Protein AF-A0A7S3DZK2-F1 (afdb_monomer_lite)

Sequence (137 aa):
REFDSCFESSPLVYQFSSMGLLNDKWLYGEFTESCSQGRCRRGESRELGLLGKPRDLERDLHLVWPTVDEVRGSLEGWQAGFSIPGREKNISQSFLQQHYRKWGGGNLQRTRAAPHIKMYTRFCRCQSAEGKGEEGE

Structure (mmCIF, N/CA/C/O backbone):
data_AF-A0A7S3DZK2-F1
#
_entry.id   AF-A0A7S3DZK2-F1
#
loop_
_atom_site.group_PDB
_atom_site.id
_atom_site.type_symbol
_atom_site.label_atom_id
_atom_site.label_alt_id
_atom_site.label_comp_id
_atom_site.label_asym_id
_atom_site.label_entity_id
_atom_site.label_seq_id
_atom_site.pdbx_PDB_ins_code
_atom_site.Cartn_x
_atom_site.Cartn_y
_atom_site.Cartn_z
_atom_site.occupancy
_atom_site.B_iso_or_equiv
_atom_site.auth_seq_id
_atom_site.auth_comp_id
_atom_site.auth_asym_id
_atom_site.auth_atom_id
_atom_site.pdbx_PDB_model_num
ATOM 1 N N . ARG A 1 1 ? 20.696 -9.849 -8.160 1.00 66.62 1 ARG A N 1
ATOM 2 C CA . ARG A 1 1 ? 19.707 -10.868 -8.586 1.00 66.62 1 ARG A CA 1
ATOM 3 C C . ARG A 1 1 ? 18.975 -10.313 -9.790 1.00 66.62 1 ARG A C 1
ATOM 5 O O . ARG A 1 1 ? 18.697 -9.120 -9.791 1.00 66.62 1 ARG A O 1
ATOM 12 N N . GLU A 1 2 ? 18.730 -11.148 -10.786 1.00 86.25 2 GLU A N 1
ATOM 13 C CA . GLU A 1 2 ? 18.024 -10.780 -12.014 1.00 86.25 2 GLU A CA 1
ATOM 14 C C . GLU A 1 2 ? 16.610 -11.350 -11.948 1.00 86.25 2 GLU A C 1
ATOM 16 O O . GLU A 1 2 ? 16.437 -12.498 -11.535 1.00 86.25 2 GLU A O 1
ATOM 21 N N . PHE A 1 3 ? 15.617 -10.543 -12.312 1.00 90.94 3 PHE A N 1
ATOM 22 C CA . PHE A 1 3 ? 14.223 -10.969 -12.407 1.00 90.94 3 PHE A CA 1
ATOM 23 C C . PHE A 1 3 ? 13.861 -11.346 -13.847 1.00 90.94 3 PHE A C 1
ATOM 25 O O . PHE A 1 3 ? 14.491 -10.888 -14.805 1.00 90.94 3 PHE A O 1
ATOM 32 N N . ASP A 1 4 ? 12.822 -12.158 -14.010 1.00 90.50 4 ASP A N 1
ATOM 33 C CA . ASP A 1 4 ? 12.268 -12.445 -15.332 1.00 90.50 4 ASP A CA 1
ATOM 34 C C . ASP A 1 4 ? 11.590 -11.208 -15.931 1.00 90.50 4 ASP A C 1
ATOM 36 O O . ASP A 1 4 ? 11.165 -10.295 -15.217 1.00 90.50 4 ASP A O 1
ATOM 40 N N . SER A 1 5 ? 11.477 -11.181 -17.257 1.00 90.62 5 SER A N 1
ATOM 41 C CA . SER A 1 5 ? 10.936 -10.043 -18.012 1.00 90.62 5 SER A CA 1
ATOM 42 C C . SER A 1 5 ? 9.507 -9.673 -17.630 1.00 90.62 5 SER A C 1
ATOM 44 O O . SER A 1 5 ? 9.122 -8.514 -17.724 1.00 90.62 5 SER A O 1
ATOM 46 N N . CYS A 1 6 ? 8.726 -10.619 -17.112 1.00 91.12 6 CYS A N 1
ATOM 47 C CA . CYS A 1 6 ? 7.353 -10.360 -16.696 1.00 91.12 6 CYS A CA 1
ATOM 48 C C . CYS A 1 6 ? 7.232 -9.463 -15.446 1.00 91.12 6 CYS A C 1
ATOM 50 O O . CYS A 1 6 ? 6.137 -9.010 -15.110 1.00 91.12 6 CYS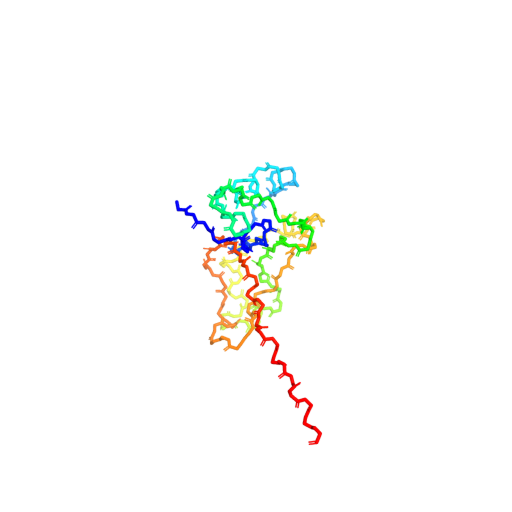 A O 1
ATOM 52 N N . PHE A 1 7 ? 8.347 -9.193 -14.759 1.00 93.50 7 PHE A N 1
ATOM 53 C CA . PHE A 1 7 ? 8.419 -8.226 -13.666 1.00 93.50 7 PHE A CA 1
ATOM 54 C C . PHE A 1 7 ? 8.688 -6.786 -14.140 1.00 93.50 7 PHE A C 1
ATOM 56 O O . PHE A 1 7 ? 8.574 -5.863 -13.329 1.00 93.50 7 PHE A O 1
ATOM 63 N N . GLU A 1 8 ? 9.007 -6.572 -15.423 1.00 93.25 8 GLU A N 1
ATOM 64 C CA . GLU A 1 8 ? 9.169 -5.237 -16.013 1.00 93.25 8 GLU A CA 1
ATOM 65 C C . GLU A 1 8 ? 7.863 -4.442 -15.897 1.00 93.25 8 GLU A C 1
ATOM 67 O O . GLU A 1 8 ? 6.802 -4.868 -16.362 1.00 93.25 8 GLU A O 1
ATOM 72 N N . SER A 1 9 ? 7.935 -3.287 -15.236 1.00 94.38 9 SER A N 1
ATOM 73 C CA . SER A 1 9 ? 6.807 -2.402 -14.937 1.00 94.38 9 SER A CA 1
ATOM 74 C C . SER A 1 9 ? 5.589 -3.115 -14.347 1.00 94.38 9 SER A C 1
ATOM 76 O O . SER A 1 9 ? 4.449 -2.680 -14.514 1.00 94.38 9 SER A O 1
ATOM 78 N N . SER A 1 10 ? 5.819 -4.227 -13.653 1.00 95.44 10 SER A N 1
ATOM 79 C CA . SER A 1 10 ? 4.754 -5.011 -13.044 1.00 95.44 10 SER A CA 1
ATOM 80 C C . SER A 1 10 ? 4.211 -4.353 -11.759 1.00 95.44 10 SER A C 1
ATOM 82 O O . SER A 1 10 ? 4.832 -3.424 -11.225 1.00 95.44 10 SER A O 1
ATOM 84 N N . PRO A 1 11 ? 3.055 -4.806 -11.246 1.00 97.06 11 PRO A N 1
ATOM 85 C CA . PRO A 1 11 ? 2.434 -4.194 -10.076 1.00 97.06 11 PRO A CA 1
ATOM 86 C C . PRO A 1 11 ? 3.223 -4.351 -8.771 1.00 97.06 11 PRO A C 1
ATOM 88 O O . PRO A 1 11 ? 3.949 -5.331 -8.560 1.00 97.06 11 PRO A O 1
ATOM 91 N N . LEU A 1 12 ? 3.006 -3.398 -7.863 1.00 97.69 12 LEU A N 1
ATOM 92 C CA . LEU A 1 12 ? 3.584 -3.344 -6.522 1.00 97.69 12 LEU A CA 1
ATOM 93 C C . LEU A 1 12 ? 2.497 -3.499 -5.458 1.00 97.69 12 LEU A C 1
ATOM 95 O O . LEU A 1 12 ? 1.412 -2.931 -5.558 1.00 97.69 12 LEU A O 1
ATOM 99 N N . VAL A 1 13 ? 2.809 -4.261 -4.412 1.00 97.56 13 VAL A N 1
ATOM 100 C CA . VAL A 1 13 ? 1.918 -4.511 -3.278 1.00 97.56 13 VAL A CA 1
ATOM 101 C C . VAL A 1 13 ? 2.638 -4.151 -1.994 1.00 97.56 13 VAL A C 1
ATOM 103 O O . VAL A 1 13 ? 3.665 -4.745 -1.659 1.00 97.56 13 VAL A O 1
ATOM 106 N N . TYR A 1 14 ? 2.061 -3.211 -1.257 1.00 98.12 14 TYR A N 1
ATOM 107 C CA . TYR A 1 14 ? 2.487 -2.821 0.075 1.00 98.12 14 TYR A CA 1
ATOM 108 C C . TYR A 1 14 ? 1.391 -3.217 1.054 1.00 98.12 14 TYR A C 1
ATOM 110 O O . TYR A 1 14 ? 0.282 -2.693 1.013 1.00 98.12 14 TYR A O 1
ATOM 118 N N . GLN A 1 15 ? 1.699 -4.153 1.937 1.00 97.31 15 GLN A N 1
ATOM 119 C CA . GLN A 1 15 ? 0.841 -4.559 3.034 1.00 97.31 15 GLN A CA 1
ATOM 120 C C . GLN A 1 15 ? 1.504 -4.138 4.338 1.00 97.31 15 GLN A C 1
ATOM 122 O O . GLN A 1 15 ? 2.677 -4.420 4.585 1.00 97.31 15 GLN A O 1
ATOM 127 N N . PHE A 1 16 ? 0.739 -3.469 5.188 1.00 98.06 16 PHE A N 1
ATOM 128 C CA . PHE A 1 16 ? 1.219 -2.981 6.471 1.00 98.06 16 PHE A CA 1
ATOM 129 C C . PHE A 1 16 ? 0.064 -2.909 7.475 1.00 98.06 16 PHE A C 1
ATOM 131 O O . PHE A 1 16 ? -1.101 -3.069 7.119 1.00 98.06 16 PHE A O 1
ATOM 138 N N . SER A 1 17 ? 0.402 -2.710 8.748 1.00 97.31 17 SER A N 1
ATOM 139 C CA . SER A 1 17 ? -0.563 -2.617 9.852 1.00 97.31 17 SER A CA 1
ATOM 140 C C . SER A 1 17 ? -0.459 -1.290 10.607 1.00 97.31 17 SER A C 1
ATOM 142 O O . SER A 1 17 ? -1.014 -1.147 11.680 1.00 97.31 17 SER A O 1
ATOM 144 N N . SER A 1 18 ? 0.296 -0.317 10.098 1.00 97.69 18 SER A N 1
ATOM 145 C CA . SER A 1 18 ? 0.373 1.030 10.668 1.00 97.69 18 SER A CA 1
ATOM 146 C C . SER A 1 18 ? 0.542 2.050 9.550 1.00 97.69 18 SER A C 1
ATOM 148 O O . SER A 1 18 ? 1.229 1.754 8.571 1.00 97.69 18 SER A O 1
ATOM 150 N N . MET A 1 19 ? -0.071 3.228 9.685 1.00 97.06 19 MET A N 1
ATOM 151 C CA . MET A 1 19 ? 0.057 4.305 8.700 1.00 97.06 19 MET A CA 1
ATOM 152 C C . MET A 1 19 ? 0.280 5.672 9.365 1.00 97.06 19 MET A C 1
ATOM 154 O O . MET A 1 19 ? -0.583 6.226 10.059 1.00 97.06 19 MET A O 1
ATOM 158 N N . GLY A 1 20 ? 1.470 6.230 9.122 1.00 96.19 20 GLY A N 1
ATOM 159 C CA . GLY A 1 20 ? 1.814 7.617 9.436 1.00 96.19 20 GLY A CA 1
ATOM 160 C C . GLY A 1 20 ? 1.183 8.610 8.458 1.00 96.19 20 GLY A C 1
ATOM 161 O O . GLY A 1 20 ? 0.487 8.221 7.529 1.00 96.19 20 GLY A O 1
ATOM 162 N N . LEU A 1 21 ? 1.416 9.906 8.670 1.00 95.81 21 LEU A N 1
ATOM 163 C CA . LEU A 1 21 ? 1.000 10.920 7.701 1.00 95.81 21 LEU A CA 1
ATOM 164 C C . LEU A 1 21 ? 1.906 10.824 6.471 1.00 95.81 21 LEU A C 1
ATOM 166 O O . LEU A 1 21 ? 3.118 10.990 6.601 1.00 95.81 21 LEU A O 1
ATOM 170 N N . LEU A 1 22 ? 1.323 10.565 5.304 1.00 96.25 22 LEU A N 1
ATOM 171 C CA . LEU A 1 22 ? 2.050 10.479 4.042 1.00 96.25 22 LEU A CA 1
ATOM 172 C C . LEU A 1 22 ? 1.736 11.693 3.162 1.00 96.25 22 LEU A C 1
ATOM 174 O O . LEU A 1 22 ? 0.804 12.455 3.414 1.00 96.25 22 LEU A O 1
ATOM 178 N N . ASN A 1 23 ? 2.518 11.879 2.108 1.00 96.50 23 ASN A N 1
ATOM 179 C CA . ASN A 1 23 ? 2.150 12.744 0.996 1.00 96.50 23 ASN A CA 1
ATOM 180 C C . ASN A 1 23 ? 2.433 12.016 -0.324 1.00 96.50 23 ASN A C 1
ATOM 182 O O . ASN A 1 23 ? 3.176 11.031 -0.360 1.00 96.50 23 ASN A O 1
ATOM 186 N N . ASP A 1 24 ? 1.808 12.496 -1.390 1.00 96.25 24 ASP A N 1
ATOM 187 C CA . ASP A 1 24 ? 1.889 11.930 -2.734 1.00 96.25 24 ASP A CA 1
ATOM 188 C C . ASP A 1 24 ? 3.319 11.947 -3.294 1.00 96.25 24 ASP A C 1
ATOM 190 O O . ASP A 1 24 ? 3.788 10.935 -3.816 1.00 96.25 24 ASP A O 1
ATOM 194 N N . LYS A 1 25 ? 4.049 13.054 -3.122 1.00 97.31 25 LYS A N 1
ATOM 195 C CA . LYS A 1 25 ? 5.442 13.197 -3.571 1.00 97.31 25 LYS A CA 1
ATOM 196 C C . LYS A 1 25 ? 6.342 12.136 -2.954 1.00 97.31 25 LYS A C 1
ATOM 198 O O . LYS A 1 25 ? 7.119 11.513 -3.669 1.00 97.31 25 LYS A O 1
ATOM 203 N N . TRP A 1 26 ? 6.195 11.884 -1.660 1.00 97.50 26 TRP A N 1
ATOM 204 C CA . TRP A 1 26 ? 6.969 10.871 -0.958 1.00 97.50 26 TRP A CA 1
ATOM 205 C C . TRP A 1 26 ? 6.563 9.457 -1.393 1.00 97.50 26 TRP A C 1
ATOM 207 O O . TRP A 1 26 ? 7.423 8.647 -1.743 1.00 97.50 26 TRP A O 1
ATOM 217 N N . LEU A 1 27 ? 5.257 9.154 -1.450 1.00 97.56 27 LEU A N 1
ATOM 218 C CA . LEU A 1 27 ? 4.784 7.820 -1.840 1.00 97.56 27 LEU A CA 1
ATOM 219 C C . LEU A 1 27 ? 5.216 7.458 -3.270 1.00 97.56 27 LEU A C 1
ATOM 221 O O . LEU A 1 27 ? 5.700 6.349 -3.505 1.00 97.56 27 LEU A O 1
ATOM 225 N N . TYR A 1 28 ? 5.050 8.374 -4.224 1.00 96.38 28 TYR A N 1
ATOM 226 C CA . TYR A 1 28 ? 5.271 8.112 -5.650 1.00 96.38 28 TYR A CA 1
ATOM 227 C C . TYR A 1 28 ? 6.692 8.429 -6.127 1.00 96.38 28 TYR A C 1
ATOM 229 O O . TYR A 1 28 ? 7.214 7.750 -7.018 1.00 96.38 28 TYR A O 1
ATOM 237 N N . GLY A 1 29 ? 7.297 9.482 -5.581 1.00 95.75 29 GLY A N 1
ATOM 238 C CA . GLY A 1 29 ? 8.604 9.995 -5.990 1.00 95.75 29 GLY A CA 1
ATOM 239 C C . GLY A 1 29 ? 9.774 9.355 -5.254 1.00 95.75 29 GLY A C 1
ATOM 240 O O . GLY A 1 29 ? 10.852 9.267 -5.829 1.00 95.75 29 GLY A O 1
ATOM 241 N N . GLU A 1 30 ? 9.566 8.864 -4.031 1.00 97.75 30 GLU A N 1
ATOM 242 C CA . GLU A 1 30 ? 10.651 8.315 -3.209 1.00 97.75 30 GLU A CA 1
ATOM 243 C C . GLU A 1 30 ? 10.433 6.835 -2.898 1.00 97.75 30 GLU A C 1
ATOM 245 O O . GLU A 1 30 ? 11.230 5.980 -3.297 1.00 97.75 30 GLU A O 1
ATOM 250 N N . PHE A 1 31 ? 9.335 6.502 -2.216 1.00 97.75 31 PHE A N 1
ATOM 251 C CA . PHE A 1 31 ? 9.113 5.139 -1.741 1.00 97.75 31 PHE A CA 1
ATOM 252 C C . PHE A 1 31 ? 8.880 4.168 -2.902 1.00 97.75 31 PHE A C 1
ATOM 254 O O . PHE A 1 31 ? 9.573 3.159 -3.029 1.00 97.75 31 PHE A O 1
ATOM 261 N N . THR A 1 32 ? 7.967 4.511 -3.812 1.00 97.44 32 THR A N 1
ATOM 262 C CA . THR A 1 32 ? 7.704 3.687 -5.000 1.00 97.44 32 THR A CA 1
ATOM 263 C C . THR A 1 32 ? 8.897 3.637 -5.945 1.00 97.44 32 THR A C 1
ATOM 265 O O . THR A 1 32 ? 9.149 2.589 -6.534 1.00 97.44 32 THR A O 1
ATOM 268 N N . GLU A 1 33 ? 9.668 4.719 -6.061 1.00 96.50 33 GLU A N 1
ATO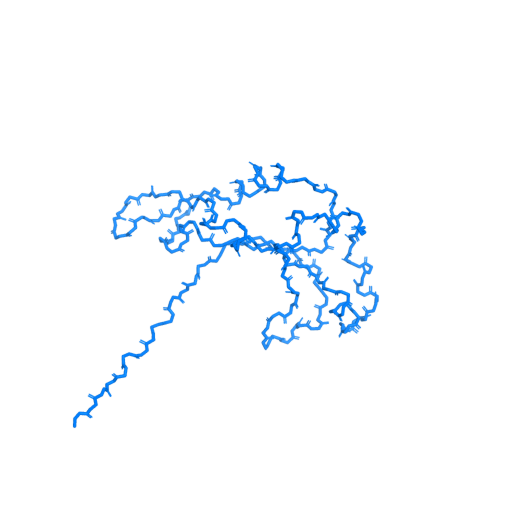M 269 C CA . GLU A 1 33 ? 10.909 4.726 -6.844 1.00 96.50 33 GLU A CA 1
ATOM 270 C C . GLU A 1 33 ? 11.928 3.730 -6.274 1.00 96.50 33 GLU A C 1
ATOM 272 O O . GLU A 1 33 ? 12.508 2.934 -7.013 1.00 96.50 33 GLU A O 1
ATOM 277 N N . SER A 1 34 ? 12.073 3.700 -4.948 1.00 97.12 34 SER A N 1
ATOM 278 C CA . SER A 1 34 ? 12.948 2.754 -4.249 1.00 97.12 34 SER A CA 1
ATOM 279 C C . SER A 1 34 ? 12.501 1.303 -4.463 1.00 97.12 34 SER A C 1
ATOM 281 O O . SER A 1 34 ? 13.318 0.441 -4.782 1.00 97.12 34 SER A O 1
ATOM 283 N N . CYS A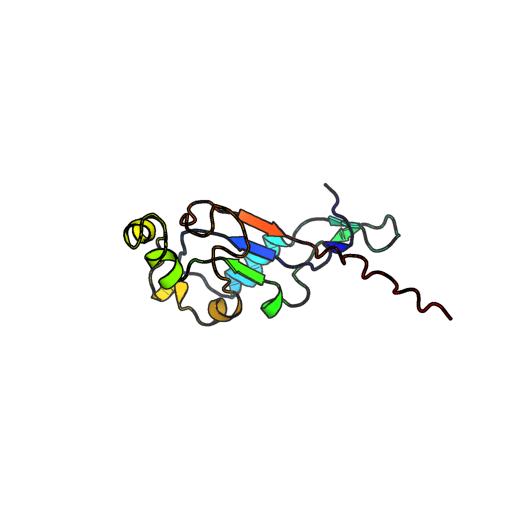 1 35 ? 11.195 1.027 -4.377 1.00 96.19 35 CYS A N 1
ATOM 284 C CA . CYS A 1 35 ? 10.619 -0.297 -4.658 1.00 96.19 35 CYS A CA 1
ATOM 285 C C . CYS A 1 35 ? 10.619 -0.677 -6.153 1.00 96.19 35 CYS A C 1
ATOM 287 O O . CYS A 1 35 ? 10.315 -1.819 -6.509 1.00 96.19 35 CYS A O 1
ATOM 289 N N . SER A 1 36 ? 10.959 0.265 -7.032 1.00 95.81 36 SER A N 1
ATOM 290 C CA . SER A 1 36 ? 11.064 0.068 -8.481 1.00 95.81 36 SER A CA 1
ATOM 291 C C . SER A 1 36 ? 12.497 -0.202 -8.950 1.00 95.81 36 SER A C 1
ATOM 293 O O . SER A 1 36 ? 12.716 -0.484 -10.129 1.00 95.81 36 SER A O 1
ATOM 295 N N . GLN A 1 37 ? 13.471 -0.156 -8.036 1.00 94.94 37 GLN A N 1
ATOM 296 C CA . GLN A 1 37 ? 14.862 -0.473 -8.336 1.00 94.94 37 GLN A CA 1
ATOM 297 C C . GLN A 1 37 ? 15.069 -1.973 -8.548 1.00 94.94 37 GLN A C 1
ATOM 299 O O . GLN A 1 37 ? 14.418 -2.816 -7.934 1.00 94.94 37 GLN A O 1
ATOM 304 N N . GLY A 1 38 ? 16.039 -2.306 -9.394 1.00 92.81 38 GLY A N 1
ATOM 305 C CA . GLY A 1 38 ? 16.393 -3.680 -9.732 1.00 92.81 38 GLY A CA 1
ATOM 306 C C . GLY A 1 38 ? 16.426 -3.897 -11.237 1.00 92.81 38 GLY A C 1
ATOM 307 O O . GLY A 1 38 ? 16.063 -3.017 -12.018 1.00 92.81 38 GLY A O 1
ATOM 308 N N . ARG A 1 39 ? 16.900 -5.075 -11.644 1.00 93.25 39 ARG A N 1
ATOM 309 C CA . ARG A 1 39 ? 17.077 -5.430 -13.053 1.00 93.25 39 ARG A CA 1
ATOM 310 C C . ARG A 1 39 ? 16.259 -6.656 -13.419 1.00 93.25 39 ARG A C 1
ATOM 312 O O . ARG A 1 39 ? 16.240 -7.627 -12.661 1.00 93.25 39 ARG A O 1
ATOM 319 N N . CYS A 1 40 ? 15.649 -6.631 -14.593 1.00 91.81 40 CYS A N 1
ATOM 320 C CA . CYS A 1 40 ? 14.979 -7.779 -15.189 1.00 91.81 40 CYS A CA 1
ATOM 321 C C . CYS A 1 40 ? 15.498 -8.033 -16.602 1.00 91.81 40 CYS A C 1
ATOM 323 O O . CYS A 1 40 ? 16.073 -7.147 -17.233 1.00 91.81 40 CYS A O 1
ATOM 325 N N . ARG A 1 41 ? 15.307 -9.251 -17.106 1.00 89.88 41 ARG A N 1
ATOM 326 C CA . ARG A 1 41 ? 15.569 -9.554 -18.520 1.00 89.88 41 ARG A CA 1
ATOM 327 C C . ARG A 1 41 ? 14.604 -8.774 -19.404 1.00 89.88 41 ARG A C 1
ATOM 329 O O . ARG A 1 41 ? 13.464 -8.546 -19.006 1.00 89.88 41 ARG A O 1
ATOM 336 N N . ARG A 1 42 ? 15.037 -8.390 -20.601 1.00 82.69 42 ARG A N 1
ATOM 337 C CA . ARG A 1 42 ? 14.184 -7.693 -21.566 1.00 82.69 42 ARG A CA 1
ATOM 338 C C . ARG A 1 42 ? 13.905 -8.589 -22.770 1.00 82.69 42 ARG A C 1
ATOM 340 O O . ARG A 1 42 ? 14.789 -8.844 -23.583 1.00 82.69 42 ARG A O 1
ATOM 347 N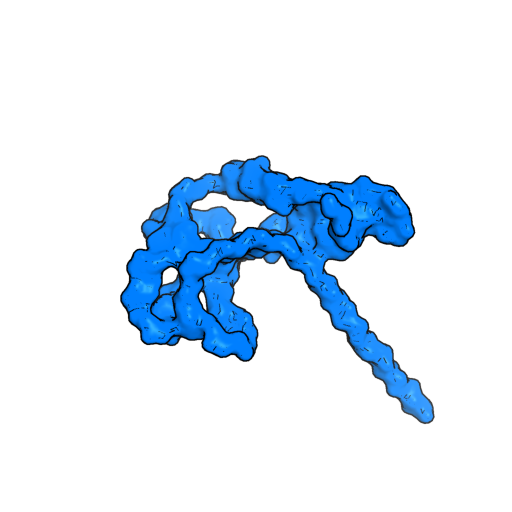 N . GLY A 1 43 ? 12.664 -9.062 -22.882 1.00 70.88 43 GLY A N 1
ATOM 348 C CA . GLY A 1 43 ? 12.268 -10.013 -23.927 1.00 70.88 43 GLY A CA 1
ATOM 349 C C . GLY A 1 43 ? 13.084 -11.312 -23.885 1.00 70.88 43 GLY A C 1
ATOM 350 O O . GLY A 1 43 ? 13.454 -11.782 -22.811 1.00 70.88 43 GLY A O 1
ATOM 351 N N . GLU A 1 44 ? 13.363 -11.882 -25.057 1.00 68.56 44 GLU A N 1
ATOM 352 C CA . GLU A 1 44 ? 14.217 -13.073 -25.222 1.00 68.56 44 GLU A CA 1
ATOM 353 C C . GLU A 1 44 ? 15.721 -12.737 -25.248 1.00 68.56 44 GLU A C 1
ATOM 355 O O . GLU A 1 44 ? 16.572 -13.627 -25.267 1.00 68.56 44 GLU A O 1
ATOM 360 N N . SER A 1 45 ? 16.067 -11.446 -25.242 1.00 66.19 45 SER A N 1
ATOM 361 C CA . SER A 1 45 ? 17.451 -10.978 -25.235 1.00 66.19 45 SER A CA 1
ATOM 362 C C . SER A 1 45 ? 18.095 -11.153 -23.854 1.00 66.19 45 SER A C 1
ATOM 364 O O . SER A 1 45 ? 17.440 -11.072 -22.814 1.00 66.19 45 SER A O 1
ATOM 366 N N . ARG A 1 46 ? 19.423 -11.333 -23.828 1.00 70.38 46 ARG A N 1
ATOM 367 C CA . ARG A 1 46 ? 20.233 -11.283 -22.593 1.00 70.38 46 ARG A CA 1
ATOM 368 C C . ARG A 1 46 ? 20.456 -9.856 -22.072 1.00 70.38 46 ARG A C 1
ATOM 370 O O . ARG A 1 46 ? 21.149 -9.682 -21.072 1.00 70.38 46 ARG A O 1
ATOM 377 N N . GLU A 1 47 ? 19.901 -8.840 -22.727 1.00 81.62 47 GLU A N 1
ATOM 378 C CA . GLU A 1 47 ? 19.959 -7.466 -22.234 1.00 81.62 47 GLU A CA 1
ATOM 379 C C . GLU A 1 47 ? 19.160 -7.289 -20.936 1.00 81.62 47 GLU A C 1
ATOM 381 O O . GLU A 1 47 ? 18.035 -7.774 -20.780 1.00 81.62 47 GLU A O 1
ATOM 386 N N . LEU A 1 48 ? 19.763 -6.562 -19.992 1.00 86.44 48 LEU A N 1
ATOM 387 C CA . LEU A 1 48 ? 19.151 -6.240 -18.708 1.00 86.44 48 LEU A CA 1
ATOM 388 C C . LEU A 1 48 ? 18.431 -4.893 -18.797 1.00 86.44 48 LEU A C 1
ATOM 390 O O . LEU A 1 48 ? 19.061 -3.858 -19.013 1.00 86.44 48 LEU A O 1
ATOM 394 N N . GLY A 1 49 ? 17.120 -4.918 -18.576 1.00 89.19 49 GLY A N 1
ATOM 395 C CA . GLY A 1 49 ? 16.293 -3.743 -18.329 1.00 89.19 49 GLY A CA 1
ATOM 396 C C . GLY A 1 49 ? 16.200 -3.407 -16.839 1.00 89.19 49 GLY A C 1
ATOM 397 O O . GLY A 1 49 ? 16.676 -4.148 -15.973 1.00 89.19 49 GLY A O 1
ATOM 398 N N . LEU A 1 50 ? 15.570 -2.273 -16.537 1.00 91.94 50 LEU A N 1
ATOM 399 C CA . LEU A 1 50 ? 15.177 -1.909 -15.176 1.00 91.94 50 LEU A CA 1
ATOM 400 C C . LEU A 1 50 ? 13.801 -2.500 -14.866 1.00 91.94 50 LEU A C 1
ATOM 402 O O . LEU A 1 50 ? 12.956 -2.572 -15.752 1.00 91.94 50 LEU A O 1
ATOM 406 N N . LEU A 1 51 ? 13.554 -2.855 -13.603 1.00 93.94 51 LEU A N 1
ATOM 407 C CA . LEU A 1 51 ? 12.201 -3.211 -13.163 1.00 93.94 51 LEU A CA 1
ATOM 408 C C . LEU A 1 51 ? 11.226 -2.052 -13.387 1.00 93.94 51 LEU A C 1
ATOM 410 O O . LEU A 1 51 ? 10.147 -2.260 -13.928 1.00 93.94 51 LEU A O 1
ATOM 414 N N . GLY A 1 52 ? 11.616 -0.837 -12.996 1.00 94.56 52 GLY A N 1
ATOM 415 C CA . GLY A 1 52 ? 10.846 0.376 -13.251 1.00 94.56 52 GLY A CA 1
ATOM 416 C C . GLY A 1 52 ? 9.537 0.465 -12.462 1.00 94.56 52 GLY A C 1
ATOM 417 O O . GLY A 1 52 ? 9.127 -0.459 -11.748 1.00 94.56 52 GLY A O 1
ATOM 418 N N . LYS A 1 53 ? 8.882 1.626 -12.561 1.00 95.81 53 LYS A N 1
ATOM 419 C CA . LYS A 1 53 ? 7.577 1.855 -11.930 1.00 95.81 53 LYS A CA 1
ATOM 420 C C . LYS A 1 53 ? 6.506 0.953 -12.544 1.00 95.81 53 LYS A C 1
ATOM 422 O O . LYS A 1 53 ? 6.652 0.566 -13.709 1.00 95.81 53 LYS A O 1
ATOM 427 N N . PRO A 1 54 ? 5.433 0.644 -11.794 1.00 95.56 54 PRO A N 1
ATOM 428 C CA . PRO A 1 54 ? 4.264 -0.008 -12.363 1.00 95.56 54 PRO A CA 1
ATOM 429 C C . PRO A 1 54 ? 3.775 0.728 -13.615 1.00 95.56 54 PRO A C 1
ATOM 431 O O . PRO A 1 54 ? 3.829 1.959 -13.667 1.00 95.56 54 PRO A O 1
ATOM 434 N N . ARG A 1 55 ? 3.328 -0.031 -14.620 1.00 93.62 55 ARG A N 1
ATOM 435 C CA . ARG A 1 55 ? 2.917 0.494 -15.931 1.00 93.62 55 ARG A CA 1
ATOM 436 C C . ARG A 1 55 ? 1.802 1.528 -15.807 1.00 93.62 55 ARG A C 1
ATOM 438 O O . ARG A 1 55 ? 1.862 2.562 -16.464 1.00 93.62 55 ARG A O 1
ATOM 445 N N . ASP A 1 56 ? 0.822 1.243 -14.960 1.00 94.81 56 ASP A N 1
ATOM 446 C CA . ASP A 1 56 ? -0.224 2.175 -14.566 1.00 94.81 56 ASP A CA 1
ATOM 447 C C . ASP A 1 56 ? -0.182 2.322 -13.045 1.00 94.81 56 ASP A C 1
ATOM 449 O O . ASP A 1 56 ? -0.655 1.458 -12.313 1.00 94.81 56 ASP A O 1
ATOM 453 N N . LEU A 1 57 ? 0.417 3.407 -12.551 1.00 93.12 57 LEU A N 1
ATOM 454 C CA . LEU A 1 57 ? 0.596 3.605 -11.114 1.00 93.12 57 LEU A CA 1
ATOM 455 C C . LEU A 1 57 ? -0.736 3.634 -10.349 1.00 93.12 57 LEU A C 1
ATOM 457 O O . LEU A 1 57 ? -0.774 3.174 -9.213 1.00 93.12 57 LEU A O 1
ATOM 461 N N . GLU A 1 58 ? -1.812 4.152 -10.944 1.00 91.75 58 GLU A N 1
ATOM 462 C CA . GLU A 1 58 ? -3.130 4.243 -10.299 1.00 91.75 58 GLU A CA 1
ATOM 463 C C . GLU A 1 58 ? -3.780 2.869 -10.137 1.00 91.75 58 GLU A C 1
ATOM 465 O O . GLU A 1 58 ? -4.447 2.595 -9.136 1.00 91.75 58 GLU A O 1
ATOM 470 N N . ARG A 1 59 ? -3.568 1.980 -11.111 1.00 92.50 59 ARG A N 1
ATOM 471 C CA . ARG A 1 59 ? -4.155 0.635 -11.098 1.00 92.50 59 ARG A CA 1
ATOM 472 C C . ARG A 1 59 ? -3.272 -0.410 -10.436 1.00 92.50 59 ARG A C 1
ATOM 474 O O . ARG A 1 59 ? -3.811 -1.304 -9.780 1.00 92.50 59 ARG A O 1
ATOM 481 N N . ASP A 1 60 ? -1.959 -0.289 -10.591 1.00 96.06 60 ASP A N 1
ATOM 482 C CA . ASP A 1 60 ? -0.967 -1.323 -10.285 1.00 96.06 60 ASP A CA 1
ATOM 483 C C . ASP A 1 60 ? -0.149 -1.036 -9.014 1.00 96.06 60 ASP A C 1
ATOM 485 O O . ASP A 1 60 ? 0.741 -1.814 -8.658 1.00 96.06 60 ASP A O 1
ATOM 489 N N . LEU A 1 61 ? -0.445 0.051 -8.294 1.00 97.62 61 LEU A N 1
ATOM 490 C CA . LEU A 1 61 ? -0.027 0.216 -6.906 1.00 97.62 61 LEU A CA 1
ATOM 491 C C . LEU A 1 61 ? -1.143 -0.259 -5.969 1.00 97.62 61 LEU A C 1
ATOM 493 O O . LEU A 1 61 ? -2.296 0.162 -6.051 1.00 97.62 61 LEU A O 1
ATOM 497 N N . HIS A 1 62 ? -0.801 -1.159 -5.054 1.00 97.50 62 HIS A N 1
ATOM 498 C CA . HIS A 1 62 ? -1.758 -1.751 -4.129 1.00 97.50 62 HIS A CA 1
ATOM 499 C C . HIS A 1 62 ? -1.323 -1.544 -2.684 1.00 97.50 62 HIS A C 1
ATOM 501 O O . HIS A 1 62 ? -0.298 -2.066 -2.253 1.00 97.50 62 HIS A O 1
ATOM 507 N N . LEU A 1 63 ? -2.143 -0.829 -1.920 1.00 97.94 63 LEU A N 1
ATOM 508 C CA . LEU A 1 63 ? -1.988 -0.641 -0.483 1.00 97.94 63 LEU A CA 1
ATOM 509 C C . LEU A 1 63 ? -2.971 -1.562 0.238 1.00 97.94 63 LEU A C 1
ATOM 511 O O . LEU A 1 63 ? -4.163 -1.276 0.319 1.00 97.94 63 LEU A O 1
ATOM 515 N N . VAL A 1 64 ? -2.493 -2.694 0.739 1.00 97.12 64 VAL A N 1
ATOM 516 C CA . VAL A 1 64 ? -3.332 -3.647 1.469 1.00 97.12 64 VAL A CA 1
ATOM 517 C C . VAL A 1 64 ? -3.511 -3.154 2.900 1.00 97.12 64 VAL A C 1
ATOM 519 O O . VAL A 1 64 ? -2.561 -3.154 3.688 1.00 97.12 64 VAL A O 1
ATOM 522 N N . TRP A 1 65 ? -4.739 -2.757 3.225 1.00 97.06 65 TRP A N 1
ATOM 523 C CA . TRP A 1 65 ? -5.131 -2.227 4.527 1.00 97.06 65 TRP A CA 1
ATOM 524 C C . TRP A 1 65 ? -6.495 -2.801 4.930 1.00 97.06 65 TRP A C 1
ATOM 526 O O . TRP A 1 65 ? -7.407 -2.820 4.098 1.00 97.06 65 TRP A O 1
ATOM 536 N N . PRO A 1 66 ? -6.659 -3.282 6.174 1.00 95.88 66 PRO A N 1
ATOM 537 C CA . PRO A 1 66 ? -7.908 -3.893 6.598 1.00 95.88 66 PRO A CA 1
ATOM 538 C C . PRO A 1 66 ? -9.033 -2.860 6.708 1.00 95.88 66 PRO A C 1
ATOM 540 O O . PRO A 1 66 ? -8.850 -1.749 7.211 1.00 95.88 66 PRO A O 1
ATOM 543 N N . THR A 1 67 ? -10.224 -3.244 6.262 1.00 95.19 67 THR A N 1
ATOM 544 C CA . THR A 1 67 ? -11.437 -2.436 6.423 1.00 95.19 67 THR A CA 1
ATOM 545 C C . THR A 1 67 ? -11.997 -2.539 7.842 1.00 95.19 67 THR A C 1
ATOM 547 O O . THR A 1 67 ? -11.690 -3.466 8.593 1.00 95.19 67 THR A O 1
ATOM 550 N N . VAL A 1 68 ? -12.879 -1.604 8.207 1.00 95.56 68 VAL A N 1
ATOM 551 C CA . VAL A 1 68 ? -13.612 -1.645 9.486 1.00 95.56 68 VAL A CA 1
ATOM 552 C C . VAL A 1 68 ? -14.364 -2.972 9.648 1.00 95.56 68 VAL A C 1
ATOM 554 O O . VAL A 1 68 ? -14.327 -3.577 10.719 1.00 95.56 68 VAL A O 1
ATOM 557 N N . ASP A 1 69 ? -14.994 -3.457 8.576 1.00 95.31 69 ASP A N 1
ATOM 558 C CA . ASP A 1 69 ? -15.716 -4.731 8.578 1.00 95.31 69 ASP A CA 1
ATOM 559 C C . ASP A 1 69 ? -14.790 -5.936 8.754 1.00 95.31 69 ASP A C 1
ATOM 561 O O . ASP A 1 69 ? -15.135 -6.864 9.483 1.00 95.31 69 ASP A O 1
ATOM 565 N N . GLU A 1 70 ? -13.601 -5.911 8.149 1.00 95.12 70 GLU A N 1
ATOM 566 C CA . GLU A 1 70 ? -12.590 -6.963 8.316 1.00 95.12 70 GLU A CA 1
ATOM 567 C C . GLU A 1 70 ? -12.036 -7.005 9.742 1.00 95.12 70 GLU A C 1
ATOM 569 O O . GLU A 1 70 ? -11.870 -8.092 10.294 1.00 95.12 70 GLU A O 1
ATOM 574 N N . VAL A 1 71 ? -11.808 -5.848 10.375 1.00 96.44 71 VAL A N 1
ATOM 575 C CA . VAL A 1 71 ? -11.407 -5.786 11.791 1.00 96.44 71 VAL A CA 1
ATOM 576 C C . VAL A 1 71 ? -12.526 -6.329 12.677 1.00 96.44 71 VAL A C 1
ATOM 578 O O . VAL A 1 71 ? -12.297 -7.247 13.466 1.00 96.44 71 VAL A O 1
ATOM 581 N N . ARG A 1 72 ? -13.755 -5.831 12.505 1.00 96.81 72 ARG A N 1
ATOM 582 C CA . ARG A 1 72 ? -14.932 -6.277 13.265 1.00 96.81 72 ARG A CA 1
ATOM 583 C C . ARG A 1 72 ? -15.189 -7.780 13.118 1.00 96.81 72 ARG A C 1
ATOM 585 O O . ARG A 1 72 ? -15.539 -8.429 14.097 1.00 96.81 72 ARG A O 1
ATOM 592 N N . GLY A 1 73 ? -15.028 -8.320 11.909 1.00 94.25 73 GLY A N 1
ATOM 593 C CA . GLY A 1 73 ? -15.248 -9.731 11.576 1.00 94.25 73 GLY A CA 1
ATOM 594 C C . GLY A 1 73 ? -14.065 -10.663 11.872 1.00 94.25 73 GLY A C 1
ATOM 595 O O . GLY A 1 73 ? -14.182 -11.885 11.688 1.00 94.25 73 GLY A O 1
ATOM 596 N N . SER A 1 74 ? -12.931 -10.117 12.319 1.00 95.38 74 SER A N 1
ATOM 597 C CA . SER A 1 74 ? -11.737 -10.892 12.664 1.00 95.38 74 SER A CA 1
ATOM 598 C C . SER A 1 74 ? -11.969 -11.812 13.872 1.00 95.38 74 SER A C 1
ATOM 600 O O . SER A 1 74 ? -12.990 -11.732 14.558 1.00 95.38 74 SER A O 1
ATOM 602 N N . LEU A 1 75 ? -11.030 -12.723 14.131 1.00 95.81 75 LEU A N 1
ATOM 603 C CA . LEU A 1 75 ? -11.072 -13.613 15.298 1.00 95.81 75 LEU A CA 1
ATOM 604 C C . LEU A 1 75 ? -11.006 -12.839 16.625 1.00 95.81 75 LEU A C 1
ATOM 606 O O . LEU A 1 75 ? -11.621 -13.253 17.601 1.00 95.81 75 LEU A O 1
ATOM 610 N N . GLU A 1 76 ? -10.296 -11.711 16.642 1.00 97.50 76 GLU A N 1
ATOM 611 C CA . GLU A 1 76 ? -10.125 -10.839 17.813 1.00 97.50 76 GLU A CA 1
ATOM 612 C C . GLU A 1 76 ? -11.194 -9.728 17.875 1.00 97.50 76 GLU A C 1
ATOM 614 O O . GLU A 1 76 ? -11.280 -8.975 18.849 1.00 97.50 76 GLU A O 1
ATOM 619 N N . GLY A 1 77 ? -12.021 -9.608 16.829 1.00 97.50 77 GLY A N 1
ATOM 620 C CA . GLY A 1 77 ? -13.008 -8.546 16.673 1.00 97.50 77 GLY A CA 1
ATOM 621 C C . GLY A 1 77 ? -12.374 -7.156 16.755 1.00 97.50 77 GLY A C 1
ATOM 622 O O . GLY A 1 77 ? -11.269 -6.915 16.271 1.00 97.50 77 GLY A O 1
ATOM 623 N N . TRP A 1 78 ? -13.054 -6.222 17.422 1.00 97.75 78 TRP A N 1
ATOM 624 C CA . TRP A 1 78 ? -12.563 -4.849 17.584 1.00 97.75 78 TRP A CA 1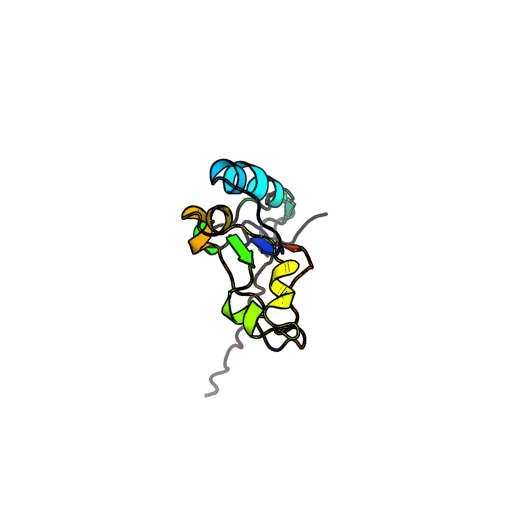
ATOM 625 C C . TRP A 1 78 ? -11.194 -4.741 18.263 1.00 97.75 78 TRP A C 1
ATOM 627 O O . TRP A 1 78 ? -10.475 -3.776 18.008 1.00 97.75 78 TRP A O 1
ATOM 637 N N . GLN A 1 79 ? -10.810 -5.723 19.085 1.00 98.06 79 GLN A N 1
ATOM 638 C CA . GLN A 1 79 ? -9.522 -5.702 19.781 1.00 98.06 79 GLN A CA 1
ATOM 639 C C . GLN A 1 79 ? -8.341 -5.772 18.804 1.00 98.06 79 GLN A C 1
ATOM 641 O O . GLN A 1 79 ? -7.298 -5.175 19.060 1.00 98.06 79 GLN A O 1
ATOM 646 N N . ALA A 1 80 ? -8.525 -6.392 17.634 1.00 97.38 80 ALA A N 1
ATOM 647 C CA . ALA A 1 80 ? -7.496 -6.430 16.597 1.00 97.38 80 ALA A CA 1
ATOM 648 C C . ALA A 1 80 ? -7.100 -5.021 16.110 1.00 97.38 80 ALA A C 1
ATOM 650 O O . ALA A 1 80 ? -5.960 -4.787 15.707 1.00 97.38 80 ALA A O 1
ATOM 651 N N . GLY A 1 81 ? -8.023 -4.052 16.194 1.00 97.00 81 GLY A N 1
ATOM 652 C CA . GLY A 1 81 ? -7.779 -2.660 15.821 1.00 97.00 81 GLY A CA 1
ATOM 653 C C . GLY A 1 81 ? -6.685 -1.981 16.653 1.00 97.00 81 GLY A C 1
ATOM 654 O O . GLY A 1 81 ? -6.001 -1.097 16.140 1.00 97.00 81 GLY A O 1
ATOM 655 N N . PHE A 1 82 ? -6.437 -2.427 17.891 1.00 96.69 82 PHE A N 1
ATOM 656 C CA . PHE A 1 82 ? -5.341 -1.894 18.711 1.00 96.69 82 PHE A CA 1
ATOM 657 C C . PHE A 1 82 ? -3.956 -2.187 18.114 1.00 96.69 82 PHE A C 1
ATOM 659 O O . PHE A 1 82 ? -3.012 -1.436 18.353 1.00 96.69 82 PHE A O 1
ATOM 666 N N . SER A 1 83 ? -3.834 -3.236 17.295 1.00 97.50 83 SER A N 1
ATOM 667 C CA . SER A 1 83 ? -2.608 -3.584 16.565 1.00 97.50 83 SER A CA 1
ATOM 668 C C . SER A 1 83 ? -2.565 -3.031 15.136 1.00 97.50 83 SER A C 1
ATOM 670 O O . SER A 1 83 ? -1.601 -3.292 14.410 1.00 97.50 83 SER A O 1
ATOM 672 N N . ILE A 1 84 ? -3.574 -2.246 14.738 1.00 97.44 84 ILE A N 1
ATOM 673 C CA . ILE A 1 84 ? -3.674 -1.615 13.417 1.00 97.44 84 ILE A CA 1
ATOM 674 C C . ILE A 1 84 ? -3.754 -0.079 13.566 1.00 97.44 84 ILE A C 1
ATOM 676 O O . ILE A 1 84 ? -4.777 0.538 13.254 1.00 97.44 84 ILE A O 1
ATOM 680 N N . PRO A 1 85 ? -2.709 0.590 14.095 1.00 97.25 85 PRO A N 1
ATOM 681 C CA . PRO A 1 85 ? -2.753 2.029 14.326 1.00 97.25 85 PRO A CA 1
ATOM 682 C C . PRO A 1 85 ? -2.739 2.836 13.017 1.00 97.25 85 PRO A C 1
ATOM 684 O O . PRO A 1 85 ? -1.726 2.945 12.327 1.00 97.25 85 PRO A O 1
ATOM 687 N N . GLY A 1 86 ? -3.857 3.490 12.712 1.00 95.19 86 GLY A N 1
ATOM 688 C CA . GLY A 1 86 ? -3.976 4.468 11.631 1.00 95.19 86 GLY A CA 1
ATOM 689 C C . GLY A 1 86 ? -4.985 5.539 12.016 1.00 95.19 86 GLY A C 1
ATOM 690 O O . GLY A 1 86 ? -6.178 5.269 12.099 1.00 95.19 86 GLY A O 1
ATOM 691 N N . ARG A 1 87 ? -4.517 6.763 12.292 1.00 95.56 87 ARG A N 1
ATOM 692 C CA . ARG A 1 87 ? -5.433 7.884 12.559 1.00 95.56 87 ARG A CA 1
ATOM 693 C C . ARG A 1 87 ? -6.230 8.173 11.294 1.00 95.56 87 ARG A C 1
ATOM 695 O O . ARG A 1 87 ? -5.637 8.202 10.221 1.00 95.56 87 ARG A O 1
ATOM 702 N N . GLU A 1 88 ? -7.519 8.474 11.433 1.00 95.12 88 GLU A N 1
ATOM 703 C CA . GLU A 1 88 ? -8.417 8.746 10.302 1.00 95.12 88 GLU A CA 1
ATOM 704 C C . GLU A 1 88 ? -7.801 9.729 9.300 1.00 95.12 88 GLU A C 1
ATOM 706 O O . GLU A 1 88 ? -7.644 9.390 8.137 1.00 95.12 88 GLU A O 1
ATOM 711 N N . LYS A 1 89 ? -7.292 10.873 9.775 1.00 95.94 89 LYS A N 1
ATOM 712 C CA . LYS A 1 89 ? -6.625 11.890 8.941 1.00 95.94 89 LYS A CA 1
ATOM 713 C C . LYS A 1 89 ? -5.425 11.395 8.112 1.00 95.94 89 LYS A C 1
ATOM 715 O O . LYS A 1 89 ? -5.054 12.050 7.145 1.00 95.94 89 LYS A O 1
ATOM 720 N N . ASN A 1 90 ? -4.775 10.303 8.525 1.00 96.88 90 ASN A N 1
ATOM 721 C CA . ASN A 1 90 ? -3.643 9.713 7.809 1.00 96.88 90 ASN A CA 1
ATOM 722 C C . ASN A 1 90 ? -4.128 8.723 6.740 1.00 96.88 90 ASN A C 1
ATOM 724 O O . ASN A 1 90 ? -3.551 8.659 5.665 1.00 96.88 90 ASN A O 1
ATOM 728 N N . ILE A 1 91 ? -5.182 7.956 7.035 1.00 96.06 91 ILE A N 1
ATOM 729 C CA . ILE A 1 91 ? -5.692 6.896 6.150 1.00 96.06 91 ILE A CA 1
ATOM 730 C C . ILE A 1 91 ? -6.764 7.401 5.168 1.00 96.06 91 ILE A C 1
ATOM 732 O O . ILE A 1 91 ? -7.022 6.778 4.145 1.00 96.06 91 ILE A O 1
ATOM 736 N N . SER A 1 92 ? -7.395 8.545 5.442 1.00 95.75 92 SER A N 1
ATOM 737 C CA . SER A 1 92 ? -8.440 9.128 4.591 1.00 95.75 92 SER A CA 1
ATOM 738 C C . SER A 1 92 ? -7.908 10.108 3.539 1.00 95.75 92 SER A C 1
ATOM 740 O O . SER A 1 92 ? -8.689 10.778 2.864 1.00 95.75 92 SER A O 1
ATOM 742 N N . GLN A 1 93 ? -6.585 10.200 3.358 1.00 96.69 93 GLN A N 1
ATOM 743 C CA . GLN A 1 93 ? -5.996 11.080 2.347 1.00 96.69 93 GLN A CA 1
ATOM 744 C C . GLN A 1 93 ? -6.465 10.663 0.943 1.00 96.69 93 GLN A C 1
ATOM 746 O O . GLN A 1 93 ? -6.439 9.482 0.591 1.00 96.69 93 GLN A O 1
ATOM 751 N N . SER A 1 94 ? -6.899 11.634 0.134 1.00 96.38 94 SER A N 1
ATOM 752 C CA . SER A 1 94 ? -7.563 11.388 -1.156 1.00 96.38 94 SER A CA 1
ATOM 753 C C . SER A 1 94 ? -6.707 10.575 -2.128 1.00 96.38 94 SER A C 1
ATOM 755 O O . SER A 1 94 ? -7.206 9.645 -2.757 1.00 96.38 94 SER A O 1
ATOM 757 N N . PHE A 1 95 ? -5.405 10.863 -2.194 1.00 96.38 95 PHE A N 1
ATOM 758 C CA . PHE A 1 95 ? -4.479 10.173 -3.094 1.00 96.38 95 PHE A CA 1
ATOM 759 C C . PHE A 1 95 ? -4.285 8.685 -2.759 1.00 96.38 95 PHE A C 1
ATOM 761 O O . PHE A 1 95 ? -3.836 7.933 -3.617 1.00 96.38 95 PHE A O 1
ATOM 768 N N . LEU A 1 96 ? -4.628 8.243 -1.541 1.00 96.94 96 LEU A N 1
ATOM 769 C CA . LEU A 1 96 ? -4.518 6.841 -1.126 1.00 96.94 96 LEU A CA 1
ATOM 770 C C . LEU A 1 96 ? -5.730 6.004 -1.550 1.00 96.94 96 LEU A C 1
ATOM 772 O O . LEU A 1 96 ? -5.595 4.795 -1.732 1.00 96.94 96 LEU A O 1
ATOM 776 N N . GLN A 1 97 ? -6.901 6.630 -1.721 1.00 94.31 97 GLN A N 1
ATOM 777 C CA . GLN A 1 97 ? -8.186 5.927 -1.823 1.00 94.31 97 GLN A CA 1
ATOM 778 C C . GLN A 1 97 ? -8.228 4.913 -2.969 1.00 94.31 97 GLN A C 1
ATOM 780 O O . GLN A 1 97 ? -8.656 3.777 -2.780 1.00 94.31 97 GLN A O 1
ATOM 785 N N . GLN A 1 98 ? -7.718 5.293 -4.140 1.00 95.06 98 GLN A N 1
ATOM 786 C CA . GLN A 1 98 ? -7.689 4.427 -5.322 1.00 95.06 98 GLN A CA 1
ATOM 787 C C . GLN A 1 98 ? -6.758 3.212 -5.181 1.00 95.06 98 GLN A C 1
ATOM 789 O O . GLN A 1 98 ? -6.960 2.180 -5.829 1.00 95.06 98 GLN A O 1
ATOM 794 N N . HIS A 1 99 ? -5.759 3.299 -4.301 1.00 97.50 99 HIS A N 1
ATOM 795 C CA . HIS A 1 99 ? -4.745 2.260 -4.131 1.00 97.50 99 HIS A CA 1
ATOM 796 C C . HIS A 1 99 ? -5.129 1.222 -3.083 1.00 97.50 99 HIS A C 1
ATOM 798 O O . HIS A 1 99 ? -4.538 0.140 -3.060 1.00 97.50 99 HIS A O 1
ATOM 804 N N . TYR A 1 100 ? -6.110 1.507 -2.222 1.00 97.31 100 TYR A N 1
ATOM 805 C CA . TYR A 1 100 ? -6.489 0.578 -1.163 1.00 97.31 100 TYR A CA 1
ATOM 806 C C . TYR A 1 100 ? -6.997 -0.753 -1.713 1.00 97.31 100 TYR A C 1
ATOM 808 O O . TYR A 1 100 ? -7.773 -0.826 -2.669 1.00 97.31 100 TYR A O 1
ATOM 816 N N . ARG A 1 101 ? -6.553 -1.833 -1.078 1.00 95.50 101 ARG A N 1
ATOM 817 C CA . ARG A 1 101 ? -7.010 -3.200 -1.311 1.00 95.50 101 ARG A CA 1
ATOM 818 C C . ARG A 1 101 ? -7.344 -3.838 0.034 1.00 95.50 101 ARG A C 1
ATOM 820 O O . ARG A 1 101 ? -6.667 -3.602 1.032 1.00 95.50 101 ARG A O 1
ATOM 827 N N . LYS A 1 102 ? -8.400 -4.646 0.034 1.00 93.62 102 LYS A N 1
ATOM 828 C CA . LYS A 1 102 ? -8.922 -5.340 1.214 1.00 93.62 102 LYS A CA 1
ATOM 829 C C . LYS A 1 102 ? -7.938 -6.372 1.759 1.00 93.62 102 LYS A C 1
ATOM 831 O O . LYS A 1 102 ? -7.194 -6.992 0.993 1.00 93.62 102 LYS A O 1
ATOM 836 N N . TRP A 1 103 ? -7.973 -6.594 3.070 1.00 92.19 103 TRP A N 1
ATOM 837 C CA . TRP A 1 103 ? -7.315 -7.744 3.680 1.00 92.19 103 TRP A CA 1
ATOM 838 C C . TRP A 1 103 ? -8.131 -9.026 3.436 1.00 92.19 103 TRP A C 1
ATOM 840 O O . TRP A 1 103 ? -9.353 -8.991 3.334 1.00 92.19 103 TRP A O 1
ATOM 850 N N . GLY A 1 104 ? -7.457 -10.180 3.359 1.00 76.19 104 GLY A N 1
ATOM 851 C CA . GLY A 1 104 ? -8.137 -11.481 3.372 1.00 76.19 104 GLY A CA 1
ATOM 852 C C . GLY A 1 104 ? -8.698 -11.967 2.027 1.00 76.19 104 GLY A C 1
ATOM 853 O O . GLY A 1 104 ? -9.685 -12.696 2.012 1.00 76.19 104 GLY A O 1
ATOM 854 N N . GLY A 1 105 ? -8.082 -11.610 0.896 1.00 66.44 105 GLY A N 1
ATOM 855 C CA . GLY A 1 105 ? -8.452 -12.174 -0.409 1.00 66.44 105 GLY A CA 1
ATOM 856 C C . GLY A 1 105 ? -8.152 -13.682 -0.531 1.00 66.44 105 GLY A C 1
ATOM 857 O O . GLY A 1 105 ? -7.018 -14.104 -0.310 1.00 66.44 105 GLY A O 1
ATOM 858 N N . GLY A 1 106 ? -9.152 -14.480 -0.931 1.00 67.44 106 GLY A N 1
ATOM 859 C CA . GLY A 1 106 ? -9.025 -15.905 -1.289 1.00 67.44 106 GLY A CA 1
ATOM 860 C C . GLY A 1 106 ? -9.383 -16.917 -0.185 1.00 67.44 106 GLY A C 1
ATOM 861 O O . GLY A 1 106 ? -9.701 -16.558 0.943 1.00 67.44 106 GLY A O 1
ATOM 862 N N . ASN A 1 107 ? -9.304 -18.215 -0.507 1.00 63.28 107 ASN A N 1
ATOM 863 C CA . ASN A 1 107 ? -9.667 -19.339 0.379 1.00 63.28 107 ASN A CA 1
ATOM 864 C C . ASN A 1 107 ? -8.559 -19.710 1.387 1.00 63.28 107 ASN A C 1
ATOM 866 O O . ASN A 1 107 ? -8.298 -20.884 1.650 1.00 63.28 107 ASN A O 1
ATOM 870 N N . LEU A 1 108 ? -7.855 -18.718 1.930 1.00 69.19 108 LEU A N 1
ATOM 871 C CA . LEU A 1 108 ? -6.785 -18.957 2.897 1.00 69.19 108 LEU A CA 1
ATOM 872 C C . LEU A 1 108 ? -7.373 -19.065 4.308 1.00 69.19 108 LEU A C 1
ATOM 874 O O . LEU A 1 108 ? -8.211 -18.267 4.710 1.00 69.19 108 LEU A O 1
ATOM 878 N N . GLN A 1 109 ? -6.869 -19.987 5.128 1.00 79.56 109 GLN A N 1
ATOM 879 C CA . GLN A 1 109 ? -7.333 -20.183 6.516 1.00 79.56 109 GLN A CA 1
ATOM 880 C C . GLN A 1 109 ? -7.026 -18.996 7.464 1.00 79.56 109 GLN A C 1
ATOM 882 O O . GLN A 1 109 ? -7.234 -19.091 8.669 1.00 79.56 109 GLN A O 1
ATOM 887 N N . ARG A 1 110 ? -6.510 -17.871 6.944 1.00 88.69 110 ARG A N 1
ATOM 888 C CA . ARG A 1 110 ? -6.095 -16.683 7.710 1.00 88.69 110 ARG A CA 1
ATOM 889 C C . ARG A 1 110 ? -6.865 -15.410 7.358 1.00 88.69 110 ARG A C 1
ATOM 891 O O . ARG A 1 110 ? -6.512 -14.351 7.858 1.00 88.69 110 ARG A O 1
ATOM 898 N N . THR A 1 111 ? -7.922 -15.486 6.551 1.00 86.94 111 THR A N 1
ATOM 899 C CA . THR A 1 111 ? -8.721 -14.303 6.171 1.00 86.94 111 THR A CA 1
ATOM 900 C C . THR A 1 111 ? -9.310 -13.556 7.369 1.00 86.94 111 THR A C 1
ATOM 902 O O . THR A 1 111 ? -9.426 -12.336 7.333 1.00 86.94 111 THR A O 1
ATOM 905 N N . ARG A 1 112 ? -9.617 -14.268 8.461 1.00 92.88 112 ARG A N 1
ATOM 906 C CA . ARG A 1 112 ? -10.121 -13.687 9.717 1.00 92.88 112 ARG A CA 1
ATOM 907 C C . ARG A 1 112 ? -9.038 -13.372 10.753 1.00 92.88 112 ARG A C 1
ATOM 909 O O . ARG A 1 112 ? -9.366 -12.862 11.819 1.00 92.88 112 ARG A O 1
ATOM 916 N N . ALA A 1 113 ? -7.770 -13.676 10.483 1.00 94.62 113 ALA A N 1
ATOM 917 C CA . ALA A 1 113 ? -6.671 -13.260 11.349 1.00 94.62 113 ALA A CA 1
ATOM 918 C C . ALA A 1 113 ? -6.257 -11.839 10.955 1.00 94.62 113 ALA A C 1
ATOM 920 O O . ALA A 1 113 ? -5.932 -11.608 9.791 1.00 94.62 113 ALA A O 1
ATOM 921 N N . ALA A 1 114 ? -6.297 -10.886 11.887 1.00 95.19 114 ALA A N 1
ATOM 922 C CA . ALA A 1 114 ? -5.937 -9.506 11.586 1.00 95.19 114 ALA A CA 1
ATOM 923 C C . ALA A 1 114 ? -4.446 -9.394 11.206 1.00 95.19 114 ALA A C 1
ATOM 925 O O . ALA A 1 114 ? -3.595 -10.063 11.804 1.00 95.19 114 ALA A O 1
ATOM 926 N N . PRO A 1 115 ? -4.089 -8.571 10.204 1.00 95.19 115 PRO A N 1
ATOM 927 C CA . PRO A 1 115 ? -2.711 -8.488 9.757 1.00 95.19 115 PRO A CA 1
ATOM 928 C C . PRO A 1 115 ? -1.867 -7.660 10.731 1.00 95.19 115 PRO A C 1
ATOM 930 O O . PRO A 1 115 ? -2.069 -6.458 10.875 1.00 95.19 115 PRO A O 1
ATOM 933 N N . HIS A 1 116 ? -0.844 -8.282 11.321 1.00 96.62 116 HIS A N 1
ATOM 934 C CA . HIS A 1 116 ? 0.273 -7.568 11.957 1.00 96.62 116 HIS A CA 1
ATOM 935 C C . HIS A 1 116 ? 1.612 -7.782 11.226 1.00 96.62 116 HIS A C 1
ATOM 937 O O . HIS A 1 116 ? 2.621 -7.156 11.557 1.00 96.62 116 HIS A O 1
ATOM 943 N N . ILE A 1 117 ? 1.641 -8.643 10.206 1.00 96.00 117 ILE A N 1
ATOM 944 C CA . ILE A 1 117 ? 2.768 -8.762 9.273 1.00 96.00 117 ILE A CA 1
ATOM 945 C C . ILE A 1 117 ? 2.876 -7.499 8.402 1.00 96.00 117 ILE A C 1
ATOM 947 O O . ILE A 1 117 ? 1.926 -6.720 8.295 1.00 96.00 117 ILE A O 1
ATOM 951 N N . LYS A 1 118 ? 4.068 -7.256 7.850 1.00 97.75 118 LYS A N 1
ATOM 952 C CA . LYS A 1 118 ? 4.338 -6.202 6.873 1.00 97.75 118 LYS A CA 1
ATOM 953 C C . LYS A 1 118 ? 5.065 -6.834 5.696 1.00 97.75 118 LYS A C 1
ATOM 955 O O . LYS A 1 118 ? 6.043 -7.552 5.901 1.00 97.75 118 LYS A O 1
ATOM 960 N N . MET A 1 119 ? 4.588 -6.581 4.486 1.00 96.81 119 MET A N 1
ATOM 961 C CA . MET A 1 119 ? 5.122 -7.180 3.270 1.00 96.81 119 MET A CA 1
ATOM 962 C C . MET A 1 119 ? 5.139 -6.152 2.147 1.00 96.81 119 MET A C 1
ATOM 964 O O . MET A 1 119 ? 4.140 -5.495 1.877 1.00 96.81 119 MET A O 1
ATOM 968 N N . TYR A 1 120 ? 6.271 -6.064 1.460 1.00 97.56 120 TYR A N 1
ATOM 969 C CA . TYR A 1 120 ? 6.458 -5.205 0.300 1.00 97.56 120 TYR A CA 1
ATOM 970 C C . TYR A 1 120 ? 6.968 -6.091 -0.817 1.00 97.56 120 TYR A C 1
ATOM 972 O O . TYR A 1 120 ? 8.014 -6.726 -0.678 1.00 97.56 120 TYR A O 1
ATOM 980 N N . THR A 1 121 ? 6.191 -6.210 -1.882 1.00 96.06 121 THR A N 1
ATOM 981 C CA . THR A 1 121 ? 6.506 -7.142 -2.955 1.00 96.06 121 THR A CA 1
ATOM 982 C C . THR A 1 121 ? 6.095 -6.591 -4.305 1.00 96.06 121 THR A C 1
ATOM 984 O O . THR A 1 121 ? 5.274 -5.681 -4.422 1.00 96.06 121 THR A O 1
ATOM 987 N N . ARG A 1 122 ? 6.676 -7.189 -5.331 1.00 95.12 122 ARG A N 1
ATOM 988 C CA . ARG A 1 122 ? 6.297 -7.040 -6.722 1.00 95.12 122 ARG A CA 1
ATOM 989 C C . ARG A 1 122 ? 5.753 -8.383 -7.181 1.00 95.12 122 ARG A C 1
ATOM 991 O O . ARG A 1 122 ? 6.335 -9.415 -6.853 1.00 95.12 122 ARG A O 1
ATOM 998 N N . PHE A 1 123 ? 4.679 -8.386 -7.958 1.00 91.81 123 PHE A N 1
ATOM 999 C CA . PHE A 1 123 ? 4.199 -9.620 -8.574 1.00 91.81 123 PHE A CA 1
ATOM 1000 C C . PHE A 1 123 ? 4.098 -9.477 -10.084 1.00 91.81 123 PHE A C 1
ATOM 1002 O O . PHE A 1 123 ? 3.980 -8.383 -10.630 1.00 91.81 123 PHE A O 1
ATOM 1009 N N . CYS A 1 124 ? 4.165 -10.621 -10.743 1.00 87.62 124 CYS A N 1
ATOM 1010 C CA . CYS A 1 124 ? 3.939 -10.790 -12.161 1.00 87.62 124 CYS A CA 1
ATOM 1011 C C . CYS A 1 124 ? 2.743 -11.735 -12.297 1.00 87.62 124 CYS A C 1
ATOM 1013 O O . CYS A 1 124 ? 2.686 -12.768 -11.624 1.00 87.62 124 CYS A O 1
ATOM 1015 N N . ARG A 1 125 ? 1.756 -11.375 -13.124 1.00 74.50 125 ARG A N 1
ATOM 1016 C CA . ARG A 1 125 ? 0.682 -12.309 -13.469 1.00 74.50 125 ARG A CA 1
ATOM 1017 C C . ARG A 1 125 ? 1.272 -13.316 -14.445 1.00 74.50 125 ARG A C 1
ATOM 1019 O O . ARG A 1 125 ? 1.557 -12.963 -15.585 1.00 74.50 125 ARG A O 1
ATOM 1026 N N . CYS A 1 126 ? 1.470 -14.552 -14.002 1.00 58.62 126 CYS A N 1
ATOM 1027 C CA . CYS A 1 126 ? 1.674 -15.635 -14.949 1.00 58.62 126 CYS A CA 1
ATOM 1028 C C . CYS A 1 126 ? 0.358 -15.773 -15.723 1.00 58.62 126 CYS A C 1
ATOM 1030 O O . CYS A 1 126 ? -0.691 -15.967 -15.105 1.00 58.62 126 CYS A O 1
ATOM 1032 N N . GLN A 1 127 ? 0.383 -15.576 -17.040 1.00 51.34 127 GLN A N 1
ATOM 1033 C CA . GLN A 1 127 ? -0.767 -15.916 -17.868 1.00 51.34 127 GLN A CA 1
ATOM 1034 C C . GLN A 1 127 ? -0.902 -17.434 -17.774 1.00 51.34 127 GLN A C 1
ATOM 1036 O O . GLN A 1 127 ? -0.055 -18.162 -18.290 1.00 51.34 127 GLN A O 1
ATOM 1041 N N . SER A 1 128 ? -1.906 -17.921 -17.047 1.00 42.78 128 SER A N 1
ATOM 1042 C CA . SER A 1 128 ? -2.310 -19.315 -17.176 1.00 42.78 128 SER A CA 1
ATOM 1043 C C . SER A 1 128 ? -2.591 -19.534 -18.657 1.00 42.78 128 SER A C 1
ATOM 1045 O O . SER A 1 128 ? -3.360 -18.768 -19.233 1.00 42.78 128 SER A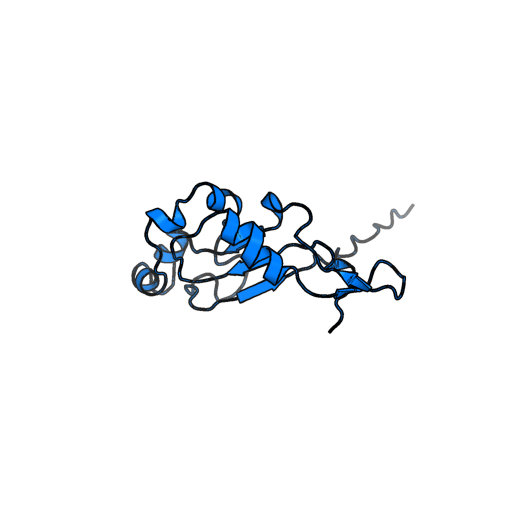 O 1
ATOM 1047 N N . ALA A 1 129 ? -1.927 -20.508 -19.276 1.00 43.66 129 ALA A N 1
ATOM 1048 C CA . ALA A 1 129 ? -2.227 -20.900 -20.642 1.00 43.66 129 ALA A CA 1
ATOM 1049 C C . ALA A 1 129 ? -3.717 -21.259 -20.702 1.00 43.66 129 ALA A C 1
ATOM 1051 O O . ALA A 1 129 ? -4.124 -22.306 -20.199 1.00 43.66 129 ALA A O 1
ATOM 1052 N N . GLU A 1 130 ? -4.542 -20.360 -21.239 1.00 40.72 130 GLU A N 1
ATOM 1053 C CA . GLU A 1 130 ? -5.904 -20.700 -21.613 1.00 40.72 130 GLU A CA 1
ATOM 1054 C C . GLU A 1 130 ? -5.790 -21.825 -22.638 1.00 40.72 130 GLU A C 1
ATOM 1056 O O . GLU A 1 130 ? -5.112 -21.698 -23.663 1.00 40.72 130 GLU A O 1
ATOM 1061 N N . GLY A 1 131 ? -6.357 -22.976 -22.277 1.00 40.09 131 GLY A N 1
ATOM 1062 C CA . GLY A 1 131 ? -6.356 -24.160 -23.112 1.00 40.09 131 GLY A CA 1
ATOM 1063 C C . GLY A 1 131 ? -6.922 -23.800 -24.475 1.00 40.09 131 GLY A C 1
ATOM 1064 O O . GLY A 1 131 ? -8.039 -23.296 -24.578 1.00 40.09 131 GLY A O 1
ATOM 1065 N N . LYS A 1 132 ? -6.139 -24.065 -25.521 1.00 37.66 132 LYS A N 1
ATOM 1066 C CA . LYS A 1 132 ? -6.668 -24.188 -26.873 1.00 37.66 132 LYS A CA 1
ATOM 1067 C C . LYS A 1 132 ? -7.751 -25.262 -26.811 1.00 37.66 132 LYS A C 1
ATOM 1069 O O . LYS A 1 132 ? -7.430 -26.436 -26.652 1.00 37.66 132 LYS A O 1
ATOM 1074 N N . GLY A 1 133 ? -9.014 -24.848 -26.844 1.00 35.69 133 GLY A N 1
ATOM 1075 C CA . GLY A 1 133 ? -10.114 -25.755 -27.123 1.00 35.69 133 GLY A CA 1
ATOM 1076 C C . GLY A 1 133 ? -9.885 -26.317 -28.517 1.00 35.69 133 GLY A C 1
ATOM 1077 O O . GLY A 1 133 ? -9.870 -25.566 -29.489 1.00 35.69 133 GLY A O 1
ATOM 1078 N N . GLU A 1 134 ? -9.617 -27.614 -28.592 1.00 39.09 134 GLU A N 1
ATOM 1079 C CA . GLU A 1 134 ? -9.739 -28.375 -29.826 1.00 39.09 134 GLU A CA 1
ATOM 1080 C C . GLU A 1 134 ? -11.228 -28.381 -30.199 1.00 39.09 134 GLU A C 1
ATOM 1082 O O . GLU A 1 134 ? -12.035 -29.061 -29.567 1.00 39.09 134 GLU A O 1
ATOM 1087 N N . GLU A 1 135 ? -11.608 -27.576 -31.192 1.00 40.19 135 GLU A N 1
ATOM 1088 C CA . GLU A 1 135 ? -12.815 -27.834 -31.974 1.00 40.19 135 GLU A CA 1
ATOM 1089 C C . GLU A 1 135 ? -12.511 -29.055 -32.848 1.00 40.19 135 GLU A C 1
ATOM 1091 O O . GLU A 1 135 ? -11.759 -28.973 -33.818 1.00 40.19 135 GLU A O 1
ATOM 1096 N N . GLY A 1 136 ? -13.019 -30.214 -32.428 1.00 47.22 136 GLY A N 1
ATOM 1097 C CA . GLY A 1 136 ? -13.075 -31.405 -33.264 1.00 47.22 136 GLY A CA 1
ATOM 1098 C C . GLY A 1 136 ? -14.227 -31.285 -34.259 1.00 47.22 136 GLY A C 1
ATOM 1099 O O . GLY A 1 136 ? -15.365 -31.051 -33.847 1.00 47.22 136 GLY A O 1
ATOM 1100 N N . GLU A 1 137 ? -13.898 -31.433 -35.543 1.00 37.97 137 GLU A N 1
ATOM 1101 C CA . GLU A 1 137 ? -14.824 -31.843 -36.612 1.00 37.97 137 GLU A CA 1
ATOM 1102 C C . GLU A 1 137 ? -15.321 -33.283 -36.411 1.00 37.97 137 GLU A C 1
ATOM 1104 O O . GLU A 1 137 ? -14.530 -34.133 -35.933 1.00 37.97 137 GLU A O 1
#

Foldseek 3Di:
DEAEQLLALFAKEWEAQEFDADDPCCVVVPVQQVLQADWYDHPPDPDIDTSGHHPDNLQRAAYEAADLVLQCQAPCHVVLNVLRYDDCNRCVPPSCPSRYDHQQPDPDPCSRPRDHDIDIDGDGDDPDPPDPPPPDD

Organism: NCBI:txid464258

pLDDT: mean 88.22, std 16.13, range [35.69, 98.12]

InterPro domains:
  IPR010347 Tyrosyl-DNA phosphodiesterase I [PF06087] (9-123)
  IPR010347 Tyrosyl-DNA phosphodiesterase I [PTHR12415] (7-127)

Secondary structure (DSSP, 8-state):
-EE-GGGTT--EEEE-S-B----HIIIIIIIHHHHT-SEEE-TTSSPEEE--S-SSHHHHEEEE---HHHHHTSSSGGGGGGGS-B-HHHH--HHHHTTEE-S--SS-TTTTSPP---EEEE---------------

Radius of gyration: 18.46 Å; chains: 1; bounding box: 36×45×56 Å